Protein AF-W7W825-F1 (afdb_monomer_lite)

Sequence (62 aa):
MVTHGGVVDGLYRHTKKLPHVGSRVFSMVNGSLNEFLYERGEWHLKSWADVAHLEGTPLDDV

Structure (mmCIF, N/CA/C/O backbone):
data_AF-W7W825-F1
#
_entry.id   AF-W7W825-F1
#
loop_
_atom_site.group_PDB
_atom_site.id
_atom_site.type_symbol
_atom_site.label_atom_id
_atom_site.label_alt_id
_atom_site.label_comp_id
_atom_site.label_asym_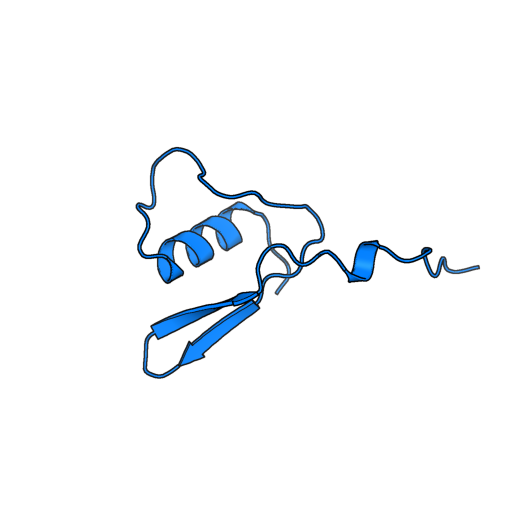id
_atom_site.label_entity_id
_atom_site.label_seq_id
_atom_site.pdbx_PDB_ins_code
_atom_site.Cartn_x
_atom_site.Cartn_y
_atom_site.Cartn_z
_atom_site.occupancy
_atom_site.B_iso_or_equiv
_atom_site.auth_seq_id
_atom_site.auth_comp_id
_atom_site.auth_asym_id
_atom_site.auth_atom_id
_atom_site.pdbx_PDB_model_num
ATOM 1 N N . MET A 1 1 ? -7.302 1.789 -8.411 1.00 89.31 1 MET A N 1
ATOM 2 C CA . MET A 1 1 ? -7.513 3.181 -7.951 1.00 89.31 1 MET A CA 1
ATOM 3 C C . MET A 1 1 ? -6.178 3.901 -8.008 1.00 89.31 1 MET A C 1
ATOM 5 O O . MET A 1 1 ? -5.208 3.340 -7.520 1.00 89.31 1 MET A O 1
ATOM 9 N N . VAL A 1 2 ? -6.128 5.097 -8.596 1.00 96.00 2 VAL A N 1
ATOM 10 C CA . VAL A 1 2 ? -4.952 5.982 -8.545 1.00 96.00 2 VAL A CA 1
ATOM 11 C C . VAL A 1 2 ? -5.260 7.089 -7.546 1.00 96.00 2 VAL A C 1
ATOM 13 O O . VAL A 1 2 ? -6.347 7.659 -7.577 1.00 96.00 2 VAL A O 1
ATOM 16 N N . THR A 1 3 ? -4.347 7.347 -6.618 1.00 95.94 3 THR A N 1
ATOM 17 C CA . THR A 1 3 ? -4.540 8.333 -5.551 1.00 95.94 3 THR A CA 1
ATOM 18 C C . THR A 1 3 ? -3.191 8.837 -5.044 1.00 95.94 3 THR A C 1
ATOM 20 O O . THR A 1 3 ? -2.144 8.276 -5.361 1.00 95.94 3 THR A O 1
ATOM 23 N N . HIS A 1 4 ? -3.212 9.886 -4.226 1.00 95.19 4 HIS A N 1
ATOM 24 C CA . HIS A 1 4 ? -2.036 10.394 -3.532 1.00 95.19 4 HIS A CA 1
ATOM 25 C C . HIS A 1 4 ? -1.716 9.601 -2.263 1.00 95.19 4 HIS A C 1
ATOM 27 O O . HIS A 1 4 ? -2.559 8.908 -1.682 1.00 95.19 4 HIS A O 1
ATOM 33 N N . GLY A 1 5 ? -0.488 9.797 -1.782 1.00 92.31 5 GLY A N 1
ATOM 34 C CA . GLY A 1 5 ? 0.055 9.092 -0.630 1.00 92.31 5 GLY A CA 1
ATOM 35 C C . GLY A 1 5 ? -0.727 9.250 0.675 1.00 92.31 5 GLY A C 1
ATOM 36 O O . GLY A 1 5 ? -0.674 8.357 1.509 1.00 92.31 5 GLY A O 1
ATOM 37 N N . GLY A 1 6 ? -1.483 10.336 0.863 1.00 93.56 6 GLY A N 1
ATOM 38 C CA . GLY A 1 6 ? -2.299 10.527 2.071 1.00 93.56 6 GLY A CA 1
ATOM 39 C C . GLY A 1 6 ? -3.404 9.476 2.229 1.00 93.56 6 GLY A C 1
ATOM 40 O O . GLY A 1 6 ? -3.582 8.922 3.309 1.00 93.56 6 GLY A O 1
ATOM 41 N N . VAL A 1 7 ? -4.101 9.140 1.139 1.00 94.62 7 VAL A N 1
ATOM 42 C CA . VAL A 1 7 ? -5.162 8.117 1.159 1.00 94.62 7 VAL A CA 1
ATOM 43 C C . VAL A 1 7 ? -4.565 6.730 1.401 1.00 94.62 7 VAL A C 1
ATOM 45 O O . VAL A 1 7 ? -5.081 5.961 2.210 1.00 94.6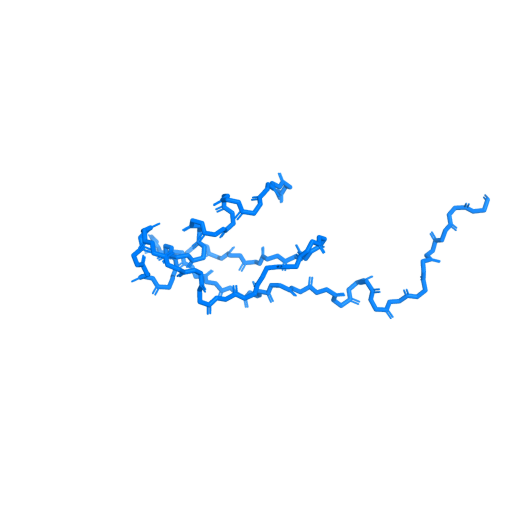2 7 VAL A O 1
ATOM 48 N N . VAL A 1 8 ? -3.444 6.427 0.739 1.00 95.25 8 VAL A N 1
ATOM 49 C CA . VAL A 1 8 ? -2.748 5.139 0.885 1.00 95.25 8 VAL A CA 1
ATOM 50 C C . VAL A 1 8 ? -2.176 4.970 2.300 1.00 95.25 8 VAL A C 1
ATOM 52 O O . VAL A 1 8 ? -2.289 3.891 2.875 1.00 95.25 8 VAL A O 1
ATOM 55 N N . ASP A 1 9 ? -1.619 6.033 2.893 1.00 95.12 9 ASP A N 1
ATOM 56 C CA . ASP A 1 9 ? -1.141 6.061 4.286 1.00 95.12 9 ASP A CA 1
ATOM 57 C C . ASP A 1 9 ? -2.273 5.733 5.271 1.00 95.12 9 ASP A C 1
ATOM 59 O O . ASP A 1 9 ? -2.101 4.880 6.144 1.00 95.12 9 ASP A O 1
ATOM 63 N N . GLY A 1 10 ? -3.451 6.336 5.079 1.00 95.00 10 GLY A N 1
ATOM 64 C CA . GLY A 1 10 ? -4.632 6.068 5.897 1.00 95.00 10 GLY A CA 1
ATOM 65 C C . GLY A 1 10 ? -5.070 4.604 5.850 1.00 95.00 10 GLY A C 1
ATOM 66 O O . GLY A 1 10 ? -5.292 3.997 6.900 1.00 95.00 10 GLY A O 1
ATOM 67 N N . LEU A 1 11 ? -5.138 4.012 4.653 1.00 95.38 11 LEU A N 1
ATOM 68 C CA . LEU A 1 11 ? -5.529 2.609 4.491 1.00 95.38 11 LEU A CA 1
ATOM 69 C C . LEU A 1 11 ? -4.473 1.649 5.060 1.00 95.38 11 LEU A C 1
ATOM 71 O O . LEU A 1 11 ? -4.819 0.702 5.766 1.00 95.38 11 LEU A O 1
ATOM 75 N N . TYR A 1 12 ? -3.183 1.932 4.851 1.00 96.12 12 TYR A N 1
ATOM 76 C CA . TYR A 1 12 ? -2.099 1.172 5.476 1.00 96.12 12 TYR A CA 1
ATOM 77 C C . TYR A 1 12 ? -2.213 1.190 7.003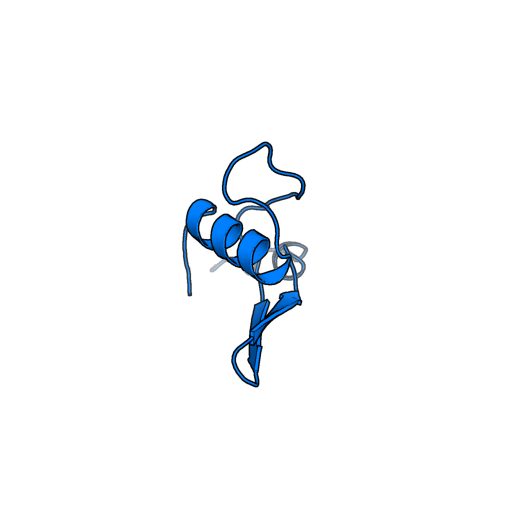 1.00 96.12 12 TYR A C 1
ATOM 79 O O . TYR A 1 12 ? -2.243 0.132 7.632 1.00 96.12 12 TYR A O 1
ATOM 87 N N . ARG A 1 13 ? -2.354 2.377 7.609 1.00 96.12 13 ARG A N 1
ATOM 88 C CA . ARG A 1 13 ? -2.531 2.511 9.063 1.00 96.12 13 ARG A CA 1
ATOM 89 C C . ARG A 1 13 ? -3.765 1.767 9.556 1.00 96.12 13 ARG A C 1
ATOM 91 O O . ARG A 1 13 ? -3.662 1.063 10.555 1.00 96.12 13 ARG A O 1
ATOM 98 N N . HIS A 1 14 ? -4.885 1.859 8.840 1.00 96.06 14 HIS A N 1
ATOM 99 C CA . HIS A 1 14 ? -6.110 1.139 9.179 1.00 96.06 14 HIS A CA 1
ATOM 100 C C . HIS A 1 14 ? -5.883 -0.381 9.209 1.00 96.06 14 HIS A C 1
ATOM 102 O O . HIS A 1 14 ? -6.147 -1.018 10.227 1.00 96.06 14 HIS A O 1
ATOM 108 N N . THR A 1 15 ? -5.295 -0.954 8.151 1.00 96.62 15 THR A N 1
ATOM 109 C CA . THR A 1 15 ? -5.013 -2.404 8.081 1.00 96.62 15 THR A CA 1
ATOM 110 C C . THR A 1 15 ? -3.991 -2.881 9.117 1.00 96.62 15 THR A C 1
ATOM 112 O O . THR A 1 15 ? -4.055 -4.016 9.584 1.00 96.62 15 THR A O 1
ATOM 115 N N . LYS A 1 16 ? -3.049 -2.016 9.513 1.00 94.88 16 LYS A N 1
ATOM 116 C CA . LYS A 1 16 ? -2.018 -2.308 10.521 1.00 94.88 16 LYS A CA 1
ATOM 117 C C . LYS A 1 16 ? -2.410 -1.903 11.943 1.00 94.88 16 LYS A C 1
ATOM 119 O O . LYS A 1 16 ? -1.596 -2.065 12.848 1.00 94.88 16 LYS A O 1
ATOM 124 N N . LYS A 1 17 ? -3.628 -1.388 12.149 1.00 95.00 17 LYS A N 1
ATOM 125 C CA . LYS A 1 17 ? -4.120 -0.880 13.443 1.00 95.00 17 LYS A CA 1
ATOM 126 C C . LYS A 1 17 ? -3.172 0.158 14.068 1.00 95.00 17 LYS A C 1
ATOM 128 O O . LYS A 1 17 ? -2.972 0.189 15.279 1.00 95.00 17 LYS A O 1
ATOM 133 N N . LEU A 1 18 ? -2.568 1.001 13.228 1.00 95.12 18 LEU A N 1
ATOM 134 C CA . LEU A 1 18 ? -1.682 2.083 13.655 1.00 95.12 18 LEU A CA 1
ATOM 135 C C . LEU A 1 18 ? -2.485 3.356 13.964 1.00 95.12 18 LEU A C 1
ATOM 137 O O . LEU A 1 18 ? -3.504 3.605 13.316 1.00 95.12 18 LEU A O 1
ATOM 141 N N . PRO A 1 19 ? -2.004 4.217 14.879 1.00 93.94 19 PRO A N 1
ATOM 142 C CA . PRO A 1 19 ? -2.596 5.532 15.097 1.00 93.94 19 PRO A CA 1
ATOM 143 C C . PRO A 1 19 ? -2.636 6.365 13.809 1.00 93.94 19 PRO A C 1
ATOM 145 O O . PRO A 1 19 ? -1.683 6.361 13.024 1.00 93.94 19 PRO A O 1
ATOM 148 N N . HIS A 1 20 ? -3.717 7.127 13.620 1.00 88.25 20 HIS A N 1
ATOM 149 C CA . HIS A 1 20 ? -3.883 8.029 12.471 1.00 88.25 20 HIS A CA 1
ATOM 150 C C . HIS A 1 20 ? -2.943 9.241 12.508 1.00 88.25 20 HIS A C 1
ATOM 152 O O . HIS A 1 20 ? -2.641 9.813 11.466 1.00 88.25 20 HIS A O 1
ATOM 158 N N . VAL A 1 21 ? -2.468 9.620 13.696 1.00 87.75 21 VAL A N 1
ATOM 159 C CA . VAL A 1 21 ? -1.549 10.743 13.907 1.00 87.75 21 VAL A CA 1
ATOM 160 C C . VAL A 1 21 ? -0.201 10.207 14.376 1.00 87.75 21 VAL A C 1
ATOM 162 O O . VAL A 1 21 ? -0.143 9.282 15.183 1.00 87.75 21 VAL A O 1
ATOM 165 N N . GLY A 1 22 ? 0.881 10.800 13.877 1.00 86.69 22 GLY A N 1
ATOM 166 C CA . GLY A 1 22 ? 2.251 10.483 14.275 1.00 86.69 22 GLY A CA 1
ATOM 167 C C . GLY A 1 22 ? 3.172 10.226 13.088 1.00 86.69 22 GLY A C 1
ATOM 168 O O . GLY A 1 22 ? 2.728 10.085 11.943 1.00 86.69 22 GLY A O 1
ATOM 169 N N . SER A 1 23 ? 4.472 10.158 13.379 1.00 89.19 23 SER A N 1
ATOM 170 C CA . SER A 1 23 ? 5.513 9.934 12.377 1.00 89.19 23 SER A CA 1
ATOM 171 C C . SER A 1 23 ? 5.231 8.692 11.538 1.00 89.19 23 SER A C 1
ATOM 173 O O . SER A 1 23 ? 4.727 7.675 12.021 1.00 89.19 23 SER A O 1
ATOM 175 N N . ARG A 1 24 ? 5.540 8.786 10.247 1.00 88.69 24 ARG A N 1
ATOM 176 C CA . ARG A 1 24 ? 5.419 7.659 9.328 1.00 88.69 24 ARG A CA 1
ATOM 177 C C . ARG A 1 24 ? 6.497 6.625 9.648 1.00 88.69 24 ARG A C 1
ATOM 179 O O . ARG A 1 24 ? 7.666 6.974 9.752 1.00 88.69 24 ARG A O 1
ATOM 186 N N . VAL A 1 25 ? 6.089 5.364 9.779 1.00 88.81 25 VAL A N 1
ATOM 187 C CA . VAL A 1 25 ? 6.967 4.228 10.132 1.00 88.81 25 VAL A CA 1
ATOM 188 C C . VAL A 1 25 ? 7.196 3.263 8.962 1.00 88.81 25 VAL A C 1
ATOM 190 O O . VAL A 1 25 ? 7.621 2.131 9.153 1.00 88.81 25 VAL A O 1
ATOM 193 N N . PHE A 1 26 ? 6.862 3.688 7.746 1.00 90.00 26 PHE A N 1
ATOM 194 C CA . PHE A 1 26 ? 6.944 2.889 6.527 1.00 90.00 26 PHE A CA 1
ATOM 195 C C . PHE A 1 26 ? 7.318 3.767 5.331 1.00 90.00 26 PHE A C 1
ATOM 197 O O . PHE A 1 26 ? 6.968 4.949 5.275 1.00 90.00 26 PHE A O 1
ATOM 204 N N . SER A 1 27 ? 8.009 3.180 4.359 1.00 90.25 27 SER A N 1
ATOM 205 C CA . SER A 1 27 ? 8.374 3.865 3.119 1.00 90.25 27 SER A CA 1
ATOM 206 C C . SER A 1 27 ? 7.190 3.924 2.163 1.00 90.25 27 SER A C 1
ATOM 208 O O . SER A 1 27 ? 6.396 2.987 2.079 1.00 90.25 27 SER A O 1
ATOM 210 N N . MET A 1 28 ? 7.090 5.025 1.425 1.00 89.31 28 MET A N 1
ATOM 211 C CA . MET A 1 28 ? 6.123 5.202 0.350 1.00 89.31 28 MET A CA 1
ATOM 212 C C . MET A 1 28 ? 6.876 5.623 -0.899 1.00 89.31 28 MET A C 1
ATOM 214 O O . MET A 1 28 ? 7.651 6.577 -0.856 1.00 89.31 28 MET A O 1
ATOM 218 N N . VAL A 1 29 ? 6.654 4.894 -1.986 1.00 93.31 29 VAL A N 1
ATOM 219 C CA . VAL A 1 29 ? 7.383 5.081 -3.238 1.00 93.31 29 VAL A CA 1
ATOM 220 C C . VAL A 1 29 ? 6.402 5.539 -4.310 1.00 93.31 29 VAL A C 1
ATOM 222 O O . VAL A 1 29 ? 5.317 4.969 -4.454 1.00 93.31 29 VAL A O 1
ATOM 225 N N . ASN A 1 30 ? 6.753 6.598 -5.039 1.00 93.62 30 ASN A N 1
ATOM 226 C CA . ASN A 1 30 ? 5.935 7.077 -6.151 1.00 93.62 30 ASN A CA 1
ATOM 227 C C . ASN A 1 30 ? 5.864 6.015 -7.250 1.00 93.62 30 ASN A C 1
ATOM 229 O O . ASN A 1 30 ? 6.835 5.307 -7.494 1.00 93.62 30 ASN A O 1
ATOM 233 N N . GLY A 1 31 ? 4.701 5.901 -7.888 1.00 93.94 31 GLY A N 1
ATOM 234 C CA . GLY A 1 31 ? 4.454 4.870 -8.898 1.00 93.94 31 GLY A CA 1
ATOM 235 C C . GLY A 1 31 ? 4.257 3.465 -8.328 1.00 93.94 31 GLY A C 1
ATOM 236 O O . GLY A 1 31 ? 3.923 2.567 -9.084 1.00 93.94 31 GLY A O 1
ATOM 237 N N . SER A 1 32 ? 4.401 3.256 -7.015 1.00 95.75 32 SER A N 1
ATOM 238 C CA . SER A 1 32 ? 4.212 1.925 -6.440 1.00 95.75 32 SER A CA 1
ATOM 239 C C . SER A 1 32 ? 2.762 1.442 -6.475 1.00 95.75 32 SER A C 1
ATOM 241 O O . SER A 1 32 ? 1.810 2.205 -6.269 1.00 95.75 32 SER A O 1
ATOM 243 N N . LEU A 1 33 ? 2.608 0.135 -6.664 1.00 96.50 33 LEU A N 1
ATOM 244 C CA . LEU A 1 33 ? 1.350 -0.579 -6.524 1.00 96.50 33 LEU A CA 1
ATOM 245 C C . LEU A 1 33 ? 1.196 -1.070 -5.079 1.00 96.50 33 LEU A C 1
ATOM 247 O O . LEU A 1 33 ? 2.144 -1.530 -4.443 1.00 96.50 33 LEU A O 1
ATOM 251 N N . ASN A 1 34 ? -0.014 -0.928 -4.541 1.00 97.06 34 ASN A N 1
ATOM 252 C CA . ASN A 1 34 ? -0.354 -1.323 -3.177 1.00 97.06 34 ASN A CA 1
ATOM 253 C C . ASN A 1 34 ? -1.669 -2.101 -3.217 1.00 97.06 34 ASN A C 1
ATOM 255 O O . ASN A 1 34 ? -2.686 -1.559 -3.661 1.00 97.06 34 ASN A O 1
ATOM 259 N N . GLU A 1 35 ? -1.656 -3.353 -2.761 1.00 97.44 35 GLU A N 1
ATOM 260 C CA . GLU A 1 35 ? -2.837 -4.215 -2.781 1.00 97.44 35 GLU A CA 1
ATOM 261 C C . GLU A 1 35 ? -3.427 -4.391 -1.388 1.00 97.44 35 GLU A C 1
ATOM 263 O O . GLU A 1 35 ? -2.752 -4.783 -0.432 1.00 97.44 35 GLU A O 1
ATOM 268 N N . PHE A 1 36 ? -4.736 -4.171 -1.313 1.00 97.75 36 PHE A N 1
ATOM 269 C CA . PHE A 1 36 ? -5.542 -4.399 -0.128 1.00 97.75 36 PHE A CA 1
ATOM 270 C C . PHE A 1 36 ? -6.694 -5.332 -0.478 1.00 97.75 36 PHE A C 1
ATOM 272 O O . PHE A 1 36 ? -7.315 -5.200 -1.532 1.00 97.75 36 PHE A O 1
ATOM 279 N N . LEU A 1 37 ? -6.979 -6.260 0.423 1.00 97.88 37 LEU A N 1
ATOM 280 C CA . LEU A 1 37 ? -8.060 -7.224 0.316 1.00 97.88 37 LEU A CA 1
ATOM 281 C C . LEU A 1 37 ? -9.091 -6.923 1.400 1.00 97.88 37 LEU A C 1
ATOM 283 O O . LEU A 1 37 ? -8.714 -6.687 2.544 1.00 97.88 37 LEU A O 1
ATOM 287 N N . TYR A 1 38 ? -10.374 -6.932 1.054 1.00 97.31 38 TYR A N 1
ATOM 288 C CA . TYR A 1 38 ? -11.453 -6.806 2.028 1.00 97.31 38 TYR A CA 1
ATOM 289 C C . TYR A 1 38 ? -12.201 -8.128 2.136 1.00 97.31 38 TYR A C 1
ATOM 291 O O . TYR A 1 38 ? -12.854 -8.548 1.182 1.00 97.31 38 TYR A O 1
ATOM 299 N N . GLU A 1 39 ? -12.112 -8.778 3.291 1.00 97.50 39 GLU A N 1
ATOM 300 C CA . GLU A 1 39 ? -12.743 -10.069 3.541 1.00 97.50 39 GLU A CA 1
ATOM 301 C C . GLU A 1 39 ? -13.339 -10.108 4.944 1.00 97.50 39 GLU A C 1
ATOM 303 O O . GLU A 1 39 ? -12.750 -9.634 5.908 1.00 97.50 39 GLU A O 1
ATOM 308 N N . ARG A 1 40 ? -14.544 -10.681 5.065 1.00 96.81 40 ARG A N 1
ATOM 309 C CA . ARG A 1 40 ? -15.234 -10.889 6.355 1.00 96.81 40 ARG A CA 1
ATOM 310 C C . ARG A 1 40 ? -15.345 -9.630 7.229 1.00 96.81 40 ARG A C 1
ATOM 312 O O . ARG A 1 40 ? -15.363 -9.726 8.451 1.00 96.81 40 ARG A O 1
ATOM 319 N N . GLY A 1 41 ? -15.471 -8.461 6.608 1.00 96.88 41 GLY A N 1
ATOM 320 C CA . GLY A 1 41 ? -15.604 -7.201 7.333 1.00 96.88 41 GLY A CA 1
ATOM 321 C C . GLY A 1 41 ? -14.280 -6.498 7.639 1.00 96.88 41 GLY A C 1
ATOM 322 O O . GLY A 1 41 ? -14.312 -5.387 8.164 1.00 96.88 41 GLY A O 1
ATOM 323 N N . GLU A 1 42 ? -13.137 -7.094 7.295 1.00 97.12 42 GLU A N 1
ATOM 324 C CA . GLU A 1 42 ? -11.809 -6.576 7.620 1.00 97.12 42 GLU A CA 1
ATOM 325 C C . GLU A 1 42 ? -10.969 -6.287 6.370 1.00 97.12 42 GLU A C 1
ATOM 327 O O . GLU A 1 42 ? -11.052 -6.975 5.353 1.00 97.12 42 GLU A O 1
ATOM 332 N N . TRP A 1 43 ? -10.141 -5.243 6.457 1.00 97.69 43 TRP A N 1
ATOM 333 C CA . TRP A 1 43 ? -9.148 -4.912 5.438 1.00 97.69 43 TRP A CA 1
ATOM 334 C C . TRP A 1 43 ? -7.795 -5.540 5.774 1.00 97.69 43 TRP A C 1
ATOM 336 O O . TRP A 1 43 ? -7.253 -5.343 6.862 1.00 97.69 43 TRP A O 1
ATOM 346 N N . HIS A 1 44 ? -7.199 -6.203 4.791 1.00 97.31 44 HIS A N 1
ATOM 347 C CA . HIS A 1 44 ? -5.900 -6.852 4.870 1.00 97.31 44 HIS A CA 1
ATOM 348 C C . HIS A 1 44 ? -4.942 -6.234 3.853 1.00 97.31 44 HIS A C 1
ATOM 350 O O . HIS A 1 44 ? -5.294 -6.027 2.693 1.00 97.31 44 HIS A O 1
ATOM 356 N N . LEU A 1 45 ? -3.710 -5.958 4.276 1.00 97.06 45 LEU A N 1
ATOM 357 C CA . LEU A 1 45 ? -2.635 -5.570 3.366 1.00 97.06 45 LEU A CA 1
ATOM 358 C C . LEU A 1 45 ? -2.066 -6.826 2.696 1.00 97.06 45 LEU A C 1
ATOM 360 O O . LEU A 1 45 ? -1.537 -7.693 3.393 1.00 97.06 45 LEU A O 1
ATOM 364 N N . LYS A 1 46 ? -2.149 -6.902 1.366 1.00 97.56 46 LYS A N 1
ATOM 365 C CA . LYS A 1 46 ? -1.673 -8.039 0.568 1.00 97.56 46 LYS A CA 1
ATOM 366 C C . LYS A 1 46 ? -0.276 -7.795 -0.007 1.00 97.56 46 LYS A C 1
ATOM 368 O O . LYS A 1 46 ? 0.585 -8.658 0.122 1.00 97.56 46 LYS A O 1
ATOM 373 N N . SER A 1 47 ? -0.038 -6.622 -0.590 1.00 96.31 47 SER A N 1
ATOM 374 C CA . SER A 1 47 ? 1.280 -6.189 -1.071 1.00 96.31 47 SER A CA 1
ATOM 375 C C . SER A 1 47 ? 1.473 -4.697 -0.814 1.00 96.31 47 SER A C 1
ATOM 377 O O . SER A 1 47 ? 0.506 -3.933 -0.745 1.00 96.31 47 SER A O 1
ATOM 379 N N . TRP A 1 48 ? 2.722 -4.279 -0.621 1.00 96.50 48 TRP A N 1
ATOM 380 C CA . TRP A 1 48 ? 3.061 -2.905 -0.266 1.00 96.50 48 TRP A CA 1
ATOM 381 C C . TRP A 1 48 ? 4.245 -2.405 -1.072 1.00 96.50 48 TRP A C 1
ATOM 383 O O . TRP A 1 48 ? 5.253 -3.101 -1.167 1.00 96.50 48 TRP A O 1
ATOM 393 N N . ALA A 1 49 ? 4.128 -1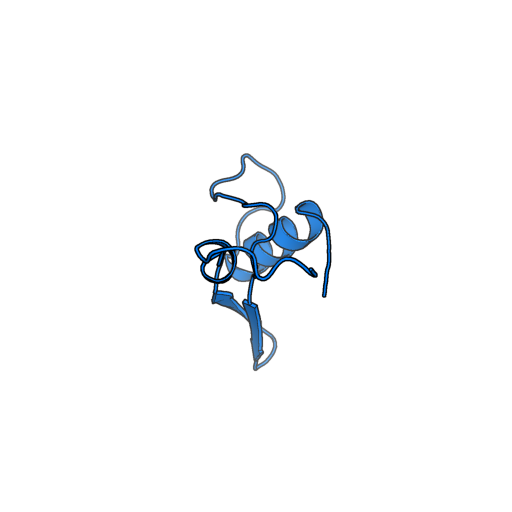.169 -1.556 1.00 95.38 49 ALA A N 1
ATOM 394 C CA . ALA A 1 49 ? 5.173 -0.442 -2.258 1.00 95.38 49 ALA A CA 1
ATOM 395 C C . ALA A 1 49 ? 5.826 -1.244 -3.403 1.00 95.38 49 ALA A C 1
ATOM 397 O O . ALA A 1 49 ? 7.034 -1.147 -3.607 1.00 95.38 49 ALA A O 1
ATOM 398 N N . ASP A 1 50 ? 5.034 -2.023 -4.147 1.00 95.44 50 ASP A N 1
ATOM 399 C CA . ASP A 1 50 ? 5.538 -2.830 -5.2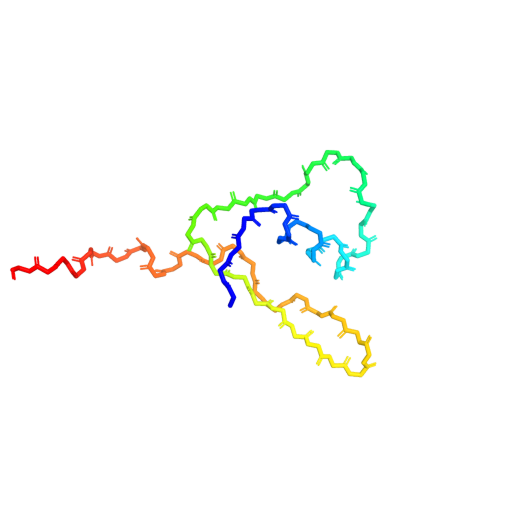56 1.00 95.44 50 ASP A CA 1
ATOM 400 C C . ASP A 1 50 ? 5.914 -1.928 -6.438 1.00 95.44 50 ASP A C 1
ATOM 402 O O . ASP A 1 50 ? 5.084 -1.200 -6.990 1.00 95.44 50 ASP A O 1
ATOM 406 N N . VAL A 1 51 ? 7.190 -1.974 -6.804 1.00 95.00 51 VAL A N 1
ATOM 407 C CA . VAL A 1 51 ? 7.790 -1.220 -7.906 1.00 95.00 51 VAL A CA 1
ATOM 408 C C . VAL A 1 51 ? 8.448 -2.136 -8.932 1.00 95.00 51 VAL A C 1
ATOM 410 O O . VAL A 1 51 ? 9.179 -1.645 -9.782 1.00 95.00 51 VAL A O 1
ATOM 413 N N . ALA A 1 52 ? 8.171 -3.444 -8.906 1.00 93.00 52 ALA A N 1
ATOM 414 C CA . ALA A 1 52 ? 8.792 -4.408 -9.816 1.00 93.00 52 ALA A CA 1
ATOM 415 C C . ALA A 1 52 ? 8.584 -4.030 -11.294 1.00 93.00 52 ALA A C 1
ATOM 417 O O . ALA A 1 52 ? 9.470 -4.206 -12.124 1.00 93.00 52 ALA A O 1
ATOM 418 N N . HIS A 1 53 ? 7.438 -3.429 -11.627 1.00 89.75 53 HIS A N 1
ATOM 419 C CA . HIS A 1 53 ? 7.151 -2.943 -12.981 1.00 89.75 53 HIS A CA 1
ATOM 420 C C . HIS A 1 53 ? 8.032 -1.761 -13.432 1.00 89.75 53 HIS A C 1
ATOM 422 O O . HIS A 1 53 ? 8.091 -1.478 -14.624 1.00 89.75 53 HIS A O 1
ATOM 428 N N . LEU A 1 54 ? 8.704 -1.070 -12.505 1.00 90.31 54 LEU A N 1
ATOM 429 C CA . LEU A 1 54 ? 9.645 0.019 -12.792 1.00 90.31 54 LEU A CA 1
ATOM 430 C C . LEU A 1 54 ? 11.085 -0.479 -12.974 1.00 90.31 54 LEU A C 1
ATOM 432 O O . LEU A 1 54 ? 11.933 0.286 -13.422 1.00 90.31 54 LEU A O 1
ATOM 436 N N . GLU A 1 55 ? 11.380 -1.736 -12.632 1.00 85.31 55 GLU A N 1
ATOM 437 C CA . GLU A 1 55 ? 12.730 -2.314 -12.731 1.00 85.31 55 GLU A CA 1
ATOM 438 C C . GLU A 1 55 ? 13.100 -2.745 -14.168 1.00 85.31 55 GLU A C 1
ATOM 440 O O . GLU A 1 55 ? 14.204 -3.233 -14.410 1.00 85.31 55 GLU A O 1
ATOM 445 N N . GLY A 1 56 ? 12.197 -2.555 -15.136 1.00 75.25 56 GLY A N 1
ATOM 446 C CA . GLY A 1 56 ? 12.410 -2.861 -16.551 1.00 75.25 56 GLY A CA 1
ATOM 447 C C . GLY A 1 56 ? 12.854 -1.659 -17.388 1.00 75.25 56 GLY A C 1
ATOM 448 O O . GLY A 1 56 ? 12.704 -0.501 -17.002 1.00 75.25 56 GLY A O 1
ATOM 449 N N . THR A 1 57 ? 13.377 -1.935 -18.583 1.00 6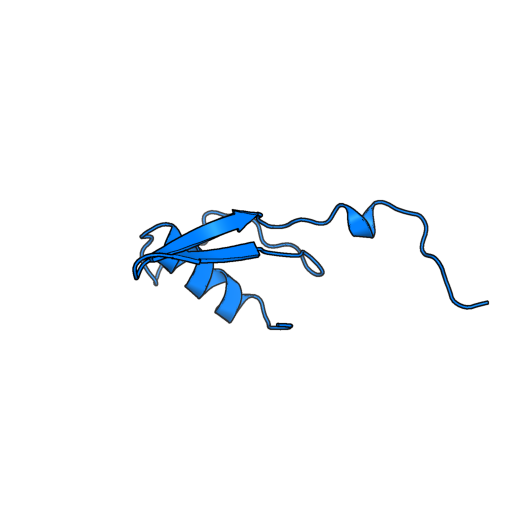9.69 57 THR A N 1
ATOM 450 C CA . THR A 1 57 ? 13.568 -0.899 -19.605 1.00 69.69 57 THR A CA 1
ATOM 451 C C . THR A 1 57 ? 12.197 -0.351 -20.011 1.00 69.69 57 THR A C 1
ATOM 453 O O . THR A 1 57 ? 11.318 -1.160 -20.324 1.00 69.69 57 THR A O 1
ATOM 456 N N . PRO A 1 58 ? 11.993 0.981 -20.017 1.00 68.81 58 PRO A N 1
ATOM 457 C CA . PRO A 1 58 ? 10.769 1.569 -20.533 1.00 68.81 58 PRO A CA 1
ATOM 458 C C . PRO A 1 58 ? 10.484 1.030 -21.934 1.00 68.81 58 PRO A C 1
ATOM 460 O O . PRO A 1 58 ? 11.344 1.070 -22.817 1.00 68.81 58 PRO A O 1
ATOM 463 N N . LEU A 1 59 ? 9.279 0.498 -22.126 1.00 69.69 59 LEU A N 1
ATOM 464 C CA . LEU A 1 59 ? 8.719 0.277 -23.452 1.00 69.69 59 LEU A CA 1
ATOM 465 C C . LEU A 1 59 ? 8.278 1.654 -23.956 1.00 69.69 59 LEU A C 1
ATOM 467 O O . LEU A 1 59 ? 7.089 1.958 -23.941 1.00 69.69 59 LEU A O 1
ATOM 471 N N . ASP A 1 60 ? 9.230 2.539 -24.242 1.00 74.69 60 ASP A N 1
ATOM 472 C CA . ASP A 1 60 ? 8.899 3.853 -24.788 1.00 74.69 60 ASP A CA 1
ATOM 473 C C . ASP A 1 60 ? 8.127 3.669 -26.109 1.00 74.69 60 ASP A C 1
ATOM 475 O O . ASP A 1 60 ? 8.442 2.776 -26.903 1.00 74.69 60 ASP A O 1
ATOM 479 N N . ASP A 1 61 ? 7.113 4.511 -26.336 1.00 62.38 61 ASP A N 1
ATOM 480 C CA . ASP A 1 61 ? 6.459 4.647 -27.643 1.00 62.38 61 ASP A CA 1
ATOM 481 C C . ASP A 1 61 ? 7.476 5.271 -28.619 1.00 62.38 61 ASP A C 1
ATOM 483 O O . ASP A 1 61 ? 7.884 6.422 -28.441 1.00 62.38 61 ASP A O 1
ATOM 487 N N . VAL A 1 62 ? 7.907 4.495 -29.623 1.00 58.56 62 VAL A N 1
ATOM 488 C CA . VAL A 1 62 ? 8.687 4.967 -30.789 1.00 58.56 62 VAL A CA 1
ATOM 489 C C . VAL A 1 62 ? 7.798 5.735 -31.758 1.00 58.56 62 VAL A C 1
ATOM 491 O O . VAL A 1 62 ? 6.689 5.236 -32.056 1.00 58.56 62 VAL A O 1
#

pLDDT: mean 91.21, std 8.9, range [58.56, 97.88]

Secondary structure (DSSP, 8-state):
----HHHHHHHHHHHTT--SSS---S---TT-EEEEEEETTEEEEEEEEE-GGGSSPP----

Radius of gyration: 14.07 Å; chains: 1; bounding box: 29×22×46 Å

Foldseek 3Di:
DDDDPLVVQVLVCQQVVHDNDDDDPDDADPPFDWDWDDDPNHIHTDDPRHPVVVVDDDPDDD